Protein AF-A0A6N8AUW5-F1 (afdb_monomer)

Structure (mmCIF, N/CA/C/O backbone):
data_AF-A0A6N8AUW5-F1
#
_entry.id   AF-A0A6N8AUW5-F1
#
loop_
_atom_site.group_PDB
_atom_site.id
_atom_site.type_symbol
_atom_site.label_atom_id
_atom_site.label_alt_id
_atom_site.label_comp_id
_atom_site.label_asym_id
_atom_site.label_entity_id
_atom_site.label_seq_id
_atom_site.pdbx_PDB_ins_code
_atom_site.Cartn_x
_atom_site.Cartn_y
_atom_site.Cartn_z
_atom_site.occupancy
_atom_site.B_iso_or_equiv
_atom_site.auth_seq_id
_atom_site.auth_comp_id
_atom_site.auth_asym_id
_atom_site.auth_atom_id
_atom_site.pdbx_PDB_model_num
ATOM 1 N N . MET A 1 1 ? -4.079 -19.742 10.222 1.00 43.72 1 MET A N 1
ATOM 2 C CA . MET A 1 1 ? -3.301 -18.517 9.937 1.00 43.72 1 MET A CA 1
ATOM 3 C C . MET A 1 1 ? -3.953 -17.392 10.722 1.00 43.72 1 MET A C 1
ATOM 5 O O . MET A 1 1 ? -5.173 -17.373 10.756 1.00 43.72 1 MET A O 1
ATOM 9 N N . LYS A 1 2 ? -3.191 -16.562 11.445 1.00 50.59 2 LYS A N 1
ATOM 10 C CA . LYS A 1 2 ? -3.758 -15.375 12.109 1.00 50.59 2 LYS A CA 1
ATOM 11 C C . LYS A 1 2 ? -4.069 -14.333 11.035 1.00 50.59 2 LYS A C 1
ATOM 13 O O . LYS A 1 2 ? -3.240 -14.160 10.143 1.00 50.59 2 LYS A O 1
ATOM 18 N N . ASP A 1 3 ? -5.222 -13.681 11.127 1.00 72.50 3 ASP A N 1
ATOM 19 C CA . ASP A 1 3 ? -5.553 -12.546 10.269 1.00 72.50 3 ASP A CA 1
ATOM 20 C C . ASP A 1 3 ? -4.551 -11.423 10.533 1.00 72.50 3 ASP A C 1
ATOM 22 O O . ASP A 1 3 ? -4.399 -10.959 11.662 1.00 72.50 3 ASP A O 1
ATOM 26 N N . VAL A 1 4 ? -3.804 -11.059 9.494 1.00 77.38 4 VAL A N 1
ATOM 27 C CA . VAL A 1 4 ? -2.821 -9.981 9.536 1.00 77.38 4 VAL A CA 1
ATOM 28 C C . VAL A 1 4 ? -3.560 -8.685 9.233 1.00 77.38 4 VAL A C 1
ATOM 30 O O . VAL A 1 4 ? -4.048 -8.511 8.116 1.00 77.38 4 VAL A O 1
ATOM 33 N N . ASN A 1 5 ? -3.648 -7.775 10.204 1.00 90.88 5 ASN A N 1
ATOM 34 C CA . ASN A 1 5 ? -4.332 -6.502 9.996 1.00 90.88 5 ASN A CA 1
ATOM 35 C C . ASN A 1 5 ? -3.341 -5.445 9.502 1.00 90.88 5 ASN A C 1
ATOM 37 O O . ASN A 1 5 ? -2.318 -5.185 10.138 1.00 90.88 5 ASN A O 1
ATOM 41 N N . MET A 1 6 ? -3.659 -4.825 8.365 1.00 95.25 6 MET A N 1
ATOM 42 C CA . MET A 1 6 ? -2.850 -3.770 7.760 1.00 95.25 6 MET A CA 1
ATOM 43 C C . MET A 1 6 ? -3.464 -2.397 8.026 1.00 95.25 6 MET A C 1
ATOM 45 O O . MET A 1 6 ? -4.666 -2.181 7.847 1.00 95.25 6 MET A O 1
ATOM 49 N N . PHE A 1 7 ? -2.616 -1.448 8.411 1.00 97.06 7 PHE A N 1
ATOM 50 C CA . PHE A 1 7 ? -2.998 -0.063 8.643 1.00 97.06 7 PHE A CA 1
ATOM 51 C C . PHE A 1 7 ? -2.039 0.887 7.939 1.00 97.06 7 PHE A C 1
ATOM 53 O O . PHE A 1 7 ? -0.829 0.687 7.957 1.00 97.06 7 PHE A O 1
ATOM 60 N N . LEU A 1 8 ? -2.570 1.976 7.395 1.00 97.25 8 LEU A N 1
ATOM 61 C CA . LEU A 1 8 ? -1.774 3.144 7.049 1.00 97.25 8 LEU A CA 1
ATOM 62 C C . LEU A 1 8 ? -1.803 4.123 8.220 1.00 97.25 8 LEU A C 1
ATOM 64 O O . LEU A 1 8 ? -2.882 4.550 8.641 1.00 97.25 8 LEU A O 1
ATOM 68 N N . GLN A 1 9 ? -0.624 4.486 8.728 1.00 97.75 9 GLN A N 1
ATOM 69 C CA . GLN A 1 9 ? -0.450 5.514 9.749 1.00 97.75 9 GLN A CA 1
ATOM 70 C C . GLN A 1 9 ? -0.020 6.845 9.117 1.00 97.75 9 GLN A C 1
ATOM 72 O O . GLN A 1 9 ? 0.966 6.903 8.380 1.00 97.75 9 GLN A O 1
ATOM 77 N N . GLY A 1 10 ? -0.779 7.899 9.400 1.00 95.75 10 GLY A N 1
ATOM 78 C CA . GLY A 1 10 ? -0.579 9.245 8.878 1.00 95.75 10 GLY A CA 1
ATOM 79 C C . GLY A 1 10 ? 0.389 10.077 9.722 1.00 95.75 10 GLY A C 1
ATOM 80 O O . GLY A 1 10 ? 0.794 9.662 10.814 1.00 95.75 10 GLY A O 1
ATOM 81 N N . PRO A 1 11 ? 0.765 11.274 9.238 1.00 92.44 11 PRO A N 1
ATOM 82 C CA . PRO A 1 11 ? 1.686 12.169 9.937 1.00 92.44 11 PRO A CA 1
ATOM 83 C C . PRO A 1 11 ? 1.135 12.689 11.275 1.00 92.44 11 PRO A C 1
ATOM 85 O O . PRO A 1 11 ? 1.921 13.001 12.165 1.00 92.44 11 PRO A O 1
ATOM 88 N N . GLY A 1 12 ? -0.190 12.749 11.445 1.00 93.94 12 GLY A N 1
ATOM 89 C CA . GLY A 1 12 ? -0.855 13.099 12.702 1.00 93.94 12 GLY A CA 1
ATOM 90 C C . GLY A 1 12 ? -1.113 11.896 13.613 1.00 93.94 12 GLY A C 1
ATOM 91 O O . GLY A 1 12 ? -1.934 11.990 14.522 1.00 93.9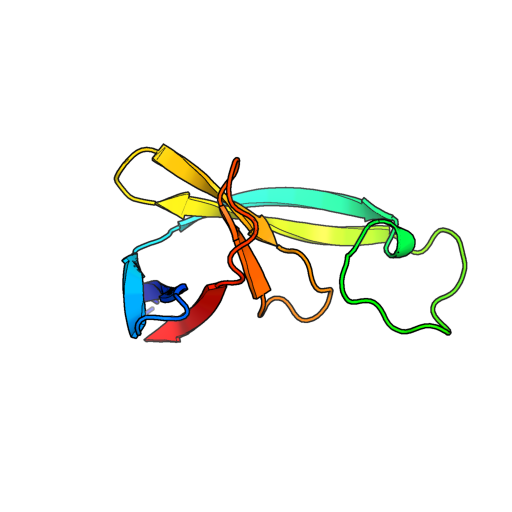4 12 GLY A O 1
ATOM 92 N N . ALA A 1 13 ? -0.450 10.760 13.363 1.00 90.50 13 ALA A N 1
ATOM 93 C CA . ALA A 1 13 ? -0.693 9.469 14.009 1.00 90.50 13 ALA A CA 1
ATOM 94 C C . ALA A 1 13 ? -2.101 8.888 13.769 1.00 90.50 13 ALA A C 1
ATOM 96 O O . ALA A 1 13 ? -2.501 7.936 14.445 1.00 90.50 13 ALA A O 1
ATOM 97 N N . GLU A 1 14 ? -2.842 9.398 12.779 1.00 94.50 14 GLU A N 1
ATOM 98 C CA . GLU A 1 14 ? -4.106 8.798 12.364 1.00 94.50 14 GLU A CA 1
ATOM 99 C C . GLU A 1 14 ? -3.857 7.392 11.818 1.00 94.50 14 GLU A C 1
ATOM 101 O O . GLU A 1 14 ? -2.860 7.160 11.140 1.00 94.50 14 GLU A O 1
ATOM 106 N N . ARG A 1 15 ? -4.771 6.450 12.062 1.00 95.19 15 ARG A N 1
ATOM 107 C CA . ARG A 1 15 ? -4.679 5.094 11.508 1.00 95.19 15 ARG A CA 1
ATOM 108 C C . ARG A 1 15 ? -5.894 4.771 10.665 1.00 95.19 15 ARG A C 1
ATOM 110 O O . ARG A 1 15 ? -7.026 4.953 11.105 1.00 95.19 15 ARG A O 1
ATOM 117 N N . ARG A 1 16 ? -5.646 4.251 9.467 1.00 95.69 16 ARG A N 1
ATOM 118 C CA . ARG A 1 16 ? -6.678 3.769 8.549 1.00 95.69 16 ARG A CA 1
ATOM 119 C C . ARG A 1 16 ? -6.452 2.297 8.267 1.00 95.69 16 ARG A C 1
ATOM 121 O O . ARG A 1 16 ? -5.386 1.938 7.778 1.00 95.69 16 ARG A O 1
ATOM 128 N N . ALA A 1 17 ? -7.440 1.465 8.584 1.00 96.50 17 ALA A N 1
ATOM 129 C CA . ALA A 1 17 ? -7.431 0.063 8.186 1.00 96.50 17 ALA A CA 1
ATOM 130 C C . ALA A 1 17 ? -7.499 -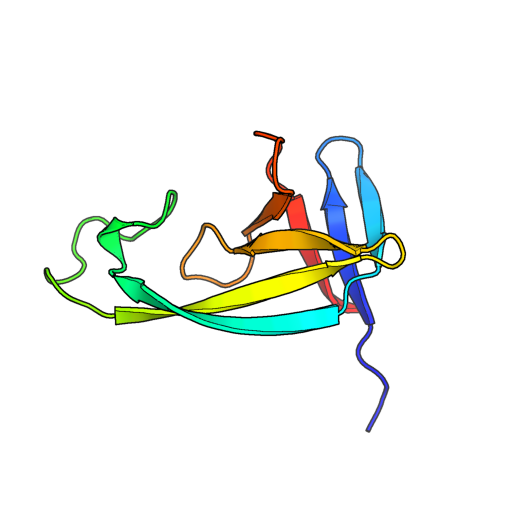0.028 6.660 1.00 96.50 17 ALA A C 1
ATOM 132 O O . ALA A 1 17 ? -8.283 0.691 6.033 1.00 96.50 17 ALA A O 1
ATOM 133 N N . VAL A 1 18 ? -6.672 -0.891 6.084 1.00 96.81 18 VAL A N 1
ATOM 134 C CA . VAL A 1 18 ? -6.538 -1.043 4.637 1.00 96.81 18 VAL A CA 1
ATOM 135 C C . VAL A 1 18 ? -6.429 -2.507 4.245 1.00 96.81 18 VAL A C 1
ATOM 137 O O . VAL A 1 18 ? -6.018 -3.354 5.034 1.00 96.81 18 VAL A O 1
ATOM 140 N N . THR A 1 19 ? -6.771 -2.791 2.995 1.00 96.44 19 THR A N 1
ATOM 141 C CA . THR A 1 19 ? -6.548 -4.094 2.360 1.00 96.44 19 THR A CA 1
ATOM 142 C C . THR A 1 19 ? -5.842 -3.904 1.026 1.00 96.44 19 THR A C 1
ATOM 144 O O . THR A 1 19 ? -5.918 -2.827 0.428 1.00 96.44 19 THR A O 1
ATOM 147 N N . VAL A 1 20 ? -5.133 -4.936 0.565 1.00 95.62 20 VAL A N 1
ATOM 148 C CA . VAL A 1 20 ? -4.536 -4.934 -0.774 1.00 95.62 20 VAL A CA 1
ATOM 149 C C . VAL A 1 20 ? -5.653 -5.084 -1.801 1.00 95.62 20 VAL A C 1
ATOM 151 O O . VAL A 1 20 ? -6.369 -6.081 -1.798 1.00 95.62 20 VAL A O 1
ATOM 154 N N . LEU A 1 21 ? -5.793 -4.085 -2.670 1.00 96.69 21 LEU A N 1
ATOM 155 C CA . LEU A 1 21 ? -6.749 -4.095 -3.773 1.00 96.69 21 LEU A CA 1
ATOM 156 C C . LEU A 1 21 ? -6.128 -4.694 -5.035 1.00 96.69 21 LEU A C 1
ATOM 158 O O . LEU A 1 21 ? -6.763 -5.487 -5.726 1.00 96.69 21 LEU A O 1
ATOM 162 N N . ALA A 1 22 ? -4.904 -4.277 -5.354 1.00 96.19 22 ALA A N 1
ATOM 163 C CA . ALA A 1 22 ? -4.217 -4.676 -6.572 1.00 96.19 22 ALA A CA 1
ATOM 164 C C . ALA A 1 22 ? -2.698 -4.606 -6.409 1.00 96.19 22 ALA A C 1
ATOM 166 O O . ALA A 1 22 ? -2.179 -3.921 -5.524 1.00 96.19 22 ALA A O 1
ATOM 167 N N . THR A 1 23 ? -2.010 -5.275 -7.329 1.00 96.12 23 THR A N 1
ATOM 168 C CA . THR A 1 23 ? -0.570 -5.152 -7.536 1.00 96.12 23 THR A CA 1
ATOM 169 C C . THR A 1 23 ? -0.338 -4.613 -8.943 1.00 96.12 23 THR A C 1
ATOM 171 O O . THR A 1 23 ? -0.831 -5.183 -9.916 1.00 96.12 23 THR A O 1
ATOM 174 N N . GLU A 1 24 ? 0.386 -3.505 -9.051 1.00 94.19 24 GLU A N 1
ATOM 175 C CA . GLU A 1 24 ? 0.723 -2.844 -10.312 1.00 94.19 24 GLU A CA 1
ATOM 176 C C . GLU A 1 24 ? 2.215 -3.015 -10.600 1.00 94.19 24 GLU A C 1
ATOM 178 O O . GLU A 1 24 ? 3.046 -2.824 -9.715 1.00 94.19 24 GLU A O 1
ATOM 183 N N . ARG A 1 25 ? 2.567 -3.339 -11.847 1.00 94.00 25 ARG A N 1
ATOM 184 C CA . ARG A 1 25 ? 3.963 -3.439 -12.282 1.00 94.00 25 ARG A CA 1
ATOM 185 C C . ARG A 1 25 ? 4.376 -2.151 -12.977 1.00 94.00 25 ARG A C 1
ATOM 187 O O . ARG A 1 25 ? 3.832 -1.829 -14.034 1.00 94.00 25 ARG A O 1
ATOM 194 N N . VAL A 1 26 ? 5.338 -1.433 -12.407 1.00 91.00 26 VAL A N 1
ATOM 195 C CA . VAL A 1 26 ? 5.755 -0.112 -12.903 1.00 91.00 26 VAL A CA 1
ATOM 196 C C . VAL A 1 26 ? 7.276 0.006 -13.019 1.00 91.00 26 VAL A C 1
ATOM 198 O O . VAL A 1 26 ? 7.996 -0.724 -12.334 1.00 91.00 26 VAL A O 1
ATOM 201 N N . PRO A 1 27 ? 7.796 0.920 -13.858 1.00 90.56 27 PRO A N 1
ATOM 202 C CA . PRO A 1 27 ? 9.220 1.235 -13.870 1.00 90.56 27 PRO A CA 1
ATOM 203 C C . PRO A 1 27 ? 9.646 1.857 -12.541 1.00 90.56 27 PRO A C 1
ATOM 205 O O . PRO A 1 27 ? 8.983 2.758 -12.024 1.00 90.56 27 PRO A O 1
ATOM 208 N N . LEU A 1 28 ? 10.762 1.391 -11.993 1.00 87.56 28 LEU A N 1
ATOM 209 C CA .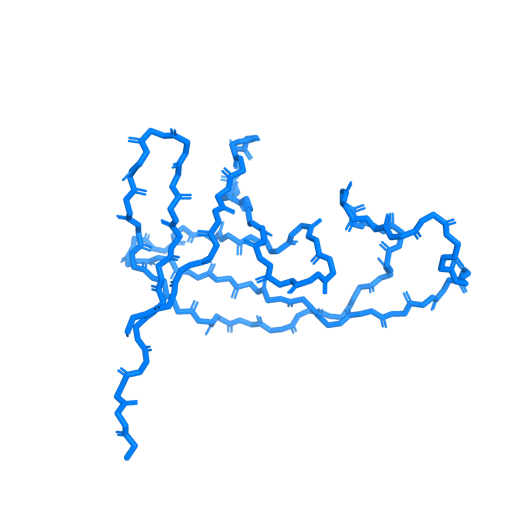 LEU A 1 28 ? 11.277 1.819 -10.698 1.00 87.56 28 LEU A CA 1
ATOM 210 C C . LEU A 1 28 ? 11.553 3.328 -10.653 1.00 87.56 28 LEU A C 1
ATOM 212 O O . LEU A 1 28 ? 11.307 3.958 -9.626 1.00 87.56 28 LEU A O 1
ATOM 216 N N . GLU A 1 29 ? 11.982 3.925 -11.769 1.00 85.81 29 GLU A N 1
ATOM 217 C CA . GLU A 1 29 ? 12.195 5.374 -11.872 1.00 85.81 29 GLU A CA 1
ATOM 218 C C . GLU A 1 29 ? 10.9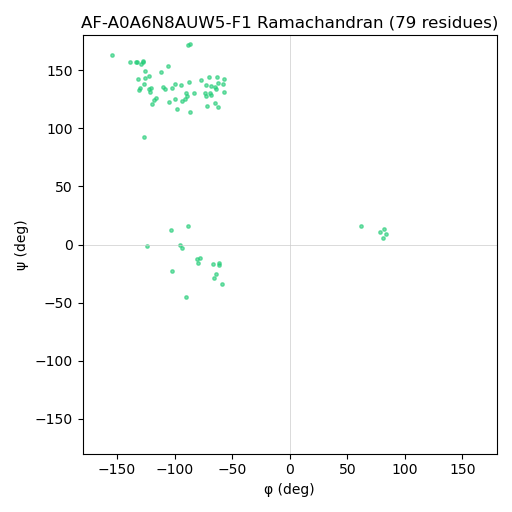28 6.222 -11.655 1.00 85.81 29 GLU A C 1
ATOM 220 O O . GLU A 1 29 ? 11.027 7.416 -11.380 1.00 85.81 29 GLU A O 1
ATOM 225 N N . THR A 1 30 ? 9.732 5.628 -11.752 1.00 85.31 30 THR A N 1
ATOM 226 C CA . THR A 1 30 ? 8.464 6.337 -11.501 1.00 85.31 30 THR A CA 1
ATOM 227 C C . THR A 1 30 ? 8.161 6.514 -10.012 1.00 85.31 30 THR A C 1
ATOM 229 O O . THR A 1 30 ? 7.270 7.285 -9.649 1.00 85.31 30 THR A O 1
ATOM 232 N N . LEU A 1 31 ? 8.905 5.833 -9.134 1.00 85.25 31 LEU A N 1
ATOM 233 C CA . LEU A 1 31 ? 8.743 5.957 -7.692 1.00 85.25 31 LEU A CA 1
ATOM 234 C C . LEU A 1 31 ? 9.363 7.240 -7.155 1.00 85.25 31 LEU A C 1
ATOM 236 O O . LEU A 1 31 ? 10.479 7.613 -7.515 1.00 85.25 31 LEU A O 1
ATOM 240 N N . LEU A 1 32 ? 8.692 7.855 -6.178 1.00 81.50 32 LEU A N 1
ATOM 241 C CA . LEU A 1 32 ? 9.242 9.007 -5.460 1.00 81.50 32 LEU A CA 1
ATOM 242 C C . LEU A 1 32 ? 10.471 8.642 -4.622 1.00 81.50 32 LEU A C 1
ATOM 244 O O . LEU A 1 32 ? 11.311 9.501 -4.363 1.00 81.50 32 LEU A O 1
ATOM 248 N N . CYS A 1 33 ? 10.556 7.399 -4.148 1.00 75.00 33 CYS A N 1
ATOM 249 C CA . CYS A 1 33 ? 11.666 6.908 -3.340 1.00 75.00 33 CYS A CA 1
ATOM 250 C C . CYS A 1 33 ? 12.244 5.630 -3.964 1.00 75.00 33 CYS A C 1
ATOM 252 O O . CYS A 1 33 ? 11.790 4.520 -3.676 1.00 75.00 33 CYS A O 1
ATOM 254 N N . HIS A 1 34 ? 13.263 5.794 -4.809 1.00 75.12 34 HIS A N 1
ATOM 255 C CA . HIS A 1 34 ? 14.008 4.694 -5.421 1.00 75.12 34 HIS A CA 1
ATOM 256 C C . HIS A 1 34 ? 15.519 4.848 -5.212 1.00 75.12 34 HIS A C 1
ATOM 258 O O . HIS A 1 34 ? 16.024 5.947 -4.976 1.00 75.12 34 HIS A O 1
ATOM 264 N N . ALA A 1 35 ? 16.249 3.732 -5.289 1.00 70.31 35 ALA A N 1
ATOM 265 C CA . ALA A 1 35 ? 17.705 3.748 -5.230 1.00 70.31 35 ALA A CA 1
ATOM 266 C C . ALA A 1 35 ? 18.280 4.390 -6.512 1.00 70.31 35 ALA A C 1
ATOM 268 O O . ALA A 1 35 ? 17.927 3.952 -7.608 1.00 70.31 35 ALA A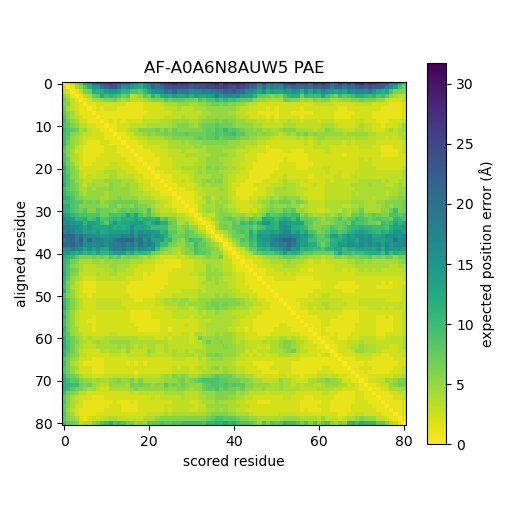 O 1
ATOM 269 N N . PRO A 1 36 ? 19.201 5.368 -6.408 1.00 68.75 36 PRO A N 1
ATOM 270 C CA . PRO A 1 36 ? 19.693 6.134 -7.561 1.00 68.75 36 PRO A CA 1
ATOM 271 C C . PRO A 1 36 ? 20.509 5.306 -8.566 1.00 68.75 36 PRO A C 1
ATOM 273 O O . PRO A 1 36 ? 20.695 5.732 -9.699 1.00 68.75 36 PRO A O 1
ATOM 276 N N . ASN A 1 37 ? 20.982 4.121 -8.166 1.00 71.31 37 ASN A N 1
ATOM 277 C CA . ASN A 1 37 ? 21.805 3.236 -8.997 1.00 71.31 37 ASN A CA 1
ATOM 278 C C . ASN A 1 37 ? 21.027 2.047 -9.569 1.00 71.31 37 ASN A C 1
ATOM 280 O O . ASN A 1 37 ? 21.634 1.077 -10.027 1.00 71.31 37 ASN A O 1
ATOM 284 N N . ALA A 1 38 ? 19.698 2.059 -9.490 1.00 69.19 38 ALA A N 1
ATOM 285 C CA . ALA A 1 38 ? 18.936 0.999 -10.114 1.00 69.19 38 ALA A CA 1
ATOM 286 C C . ALA A 1 38 ? 19.054 1.093 -11.642 1.00 69.19 38 ALA A C 1
ATOM 288 O O . ALA A 1 38 ? 19.014 2.182 -12.212 1.00 69.19 38 ALA A O 1
ATOM 289 N N . GLY A 1 39 ? 19.247 -0.050 -12.302 1.00 69.50 39 GLY A N 1
ATOM 290 C CA . GLY A 1 39 ? 19.355 -0.094 -13.758 1.00 69.50 39 GLY A CA 1
ATOM 291 C C . GLY A 1 39 ? 18.111 0.499 -14.426 1.00 69.50 39 GLY A C 1
ATOM 292 O O . GLY A 1 39 ? 16.992 0.300 -13.953 1.00 69.50 39 GLY A O 1
ATOM 293 N N . ALA A 1 40 ? 18.302 1.218 -15.532 1.00 78.00 40 ALA A N 1
ATOM 294 C CA . ALA A 1 40 ? 17.189 1.736 -16.320 1.00 78.00 40 ALA A CA 1
ATOM 295 C C . ALA A 1 40 ? 16.273 0.588 -16.784 1.00 78.00 40 ALA A C 1
ATOM 297 O O . ALA A 1 40 ? 16.758 -0.467 -17.201 1.00 78.00 40 ALA A O 1
ATOM 298 N N . GLY A 1 41 ? 14.955 0.792 -16.714 1.00 82.56 41 GLY A N 1
ATOM 299 C CA . GLY A 1 41 ? 13.969 -0.204 -17.143 1.00 82.56 41 GLY A CA 1
ATOM 300 C C . GLY A 1 41 ? 13.723 -1.344 -16.148 1.00 82.56 41 GLY A C 1
ATOM 301 O O . GLY A 1 41 ? 13.052 -2.318 -16.495 1.00 82.56 41 GLY A O 1
ATOM 302 N N . VAL A 1 42 ? 14.233 -1.248 -14.914 1.00 88.25 42 VAL A N 1
ATOM 303 C CA . VAL A 1 42 ? 13.855 -2.175 -13.839 1.00 88.25 42 VAL A CA 1
ATOM 304 C C . VAL A 1 42 ? 12.376 -1.980 -13.518 1.00 88.25 42 VAL A C 1
ATOM 306 O O . VAL A 1 42 ? 11.946 -0.890 -13.152 1.00 88.25 42 VAL A O 1
ATOM 309 N N . LEU A 1 43 ? 11.598 -3.055 -13.641 1.00 91.00 43 LEU A N 1
ATOM 310 C CA . LEU A 1 43 ? 10.193 -3.082 -13.248 1.00 91.00 43 LEU A CA 1
ATOM 311 C C . LEU A 1 43 ? 10.057 -3.624 -11.826 1.00 91.00 43 LEU A C 1
ATOM 313 O O . LEU A 1 43 ? 10.682 -4.631 -11.489 1.00 91.00 43 LEU A O 1
ATOM 317 N N . VAL A 1 44 ? 9.199 -2.993 -11.032 1.00 90.88 44 VAL A N 1
ATOM 318 C CA . VAL A 1 44 ? 8.852 -3.422 -9.675 1.00 90.88 44 VAL A CA 1
ATOM 319 C C . VAL A 1 44 ? 7.348 -3.570 -9.527 1.00 90.88 44 VAL A C 1
ATOM 321 O O . VAL A 1 44 ? 6.575 -2.863 -10.175 1.00 90.88 44 VAL A O 1
ATOM 324 N N . ASP A 1 45 ? 6.953 -4.502 -8.669 1.00 94.38 45 ASP A N 1
ATOM 325 C CA . ASP A 1 45 ? 5.563 -4.706 -8.291 1.00 94.38 45 ASP A CA 1
ATOM 326 C C . ASP A 1 45 ? 5.250 -3.824 -7.073 1.00 94.38 45 ASP A C 1
ATOM 328 O O . ASP A 1 45 ? 5.970 -3.840 -6.073 1.00 94.38 45 ASP A O 1
ATOM 332 N N . LEU A 1 46 ? 4.186 -3.032 -7.169 1.00 94.75 46 LEU A N 1
ATOM 333 C CA . LEU A 1 46 ? 3.738 -2.092 -6.148 1.00 94.75 46 LEU A CA 1
ATOM 334 C C . LEU A 1 46 ? 2.311 -2.392 -5.732 1.00 94.75 46 LEU A C 1
ATOM 336 O O . LEU A 1 46 ? 1.471 -2.731 -6.565 1.00 94.75 46 LEU A O 1
ATOM 340 N N . HIS A 1 47 ? 2.005 -2.195 -4.456 1.00 96.31 47 HIS A N 1
ATOM 341 C CA . HIS A 1 47 ? 0.652 -2.388 -3.965 1.00 96.31 47 HIS A CA 1
ATOM 342 C C . HIS A 1 47 ? -0.207 -1.129 -4.097 1.00 96.31 47 HIS A C 1
ATOM 344 O O . HIS A 1 47 ? 0.202 -0.005 -3.784 1.00 96.31 47 HIS A O 1
ATOM 350 N N . VAL A 1 48 ? -1.456 -1.357 -4.489 1.00 96.81 48 VAL A N 1
ATOM 351 C CA . VAL A 1 48 ? -2.557 -0.413 -4.332 1.00 96.81 48 VAL A CA 1
ATOM 352 C C . VAL A 1 48 ? -3.419 -0.908 -3.187 1.00 96.81 48 VAL A C 1
ATOM 354 O O . VAL A 1 48 ? -3.917 -2.035 -3.207 1.00 96.81 48 VAL A O 1
ATOM 357 N N . LEU A 1 49 ? -3.587 -0.060 -2.182 1.00 97.31 49 LEU A N 1
ATOM 358 C CA . LEU A 1 49 ? -4.381 -0.338 -0.998 1.00 97.31 49 LEU A CA 1
ATOM 359 C C . LEU A 1 49 ? -5.695 0.433 -1.050 1.00 97.31 49 LEU A C 1
ATOM 361 O O . LEU A 1 49 ? -5.778 1.506 -1.652 1.00 97.31 49 LEU A O 1
ATOM 365 N N . VAL A 1 50 ? -6.708 -0.097 -0.376 1.00 97.62 50 VAL A N 1
ATOM 366 C CA . VAL A 1 50 ? -8.015 0.546 -0.230 1.00 97.62 50 VAL A CA 1
ATOM 367 C C . VAL A 1 50 ? -8.436 0.562 1.234 1.00 97.62 50 VAL A C 1
ATOM 369 O O . VAL A 1 50 ? -8.271 -0.438 1.938 1.00 97.62 50 VAL A O 1
ATOM 372 N N . ASP A 1 51 ? -8.940 1.705 1.702 1.00 96.19 51 ASP A N 1
ATOM 373 C CA . ASP A 1 51 ? -9.548 1.822 3.031 1.00 96.19 51 ASP A CA 1
ATOM 374 C C . ASP A 1 51 ? -11.051 1.486 3.009 1.00 96.19 51 ASP A C 1
ATOM 376 O O . ASP A 1 51 ? -11.664 1.319 1.954 1.00 96.19 51 ASP A O 1
ATOM 380 N N . ALA A 1 52 ? -11.673 1.393 4.187 1.00 94.38 52 ALA A N 1
ATOM 381 C CA . ALA A 1 52 ? -13.094 1.049 4.316 1.00 94.38 52 ALA A CA 1
ATOM 382 C C . ALA A 1 52 ? -14.058 2.046 3.634 1.00 94.38 52 ALA A C 1
ATOM 384 O O . ALA A 1 52 ? -15.231 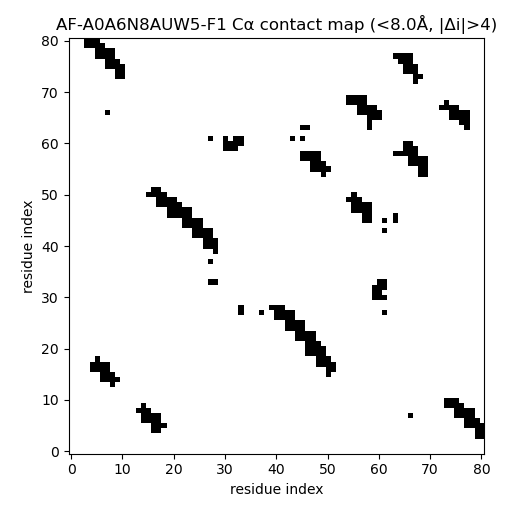1.735 3.447 1.00 94.38 52 ALA A O 1
ATOM 385 N N . GLN A 1 53 ? -13.584 3.245 3.285 1.00 95.00 53 GLN A N 1
ATOM 386 C CA . GLN A 1 53 ? -14.363 4.286 2.610 1.00 95.00 53 GLN A CA 1
ATOM 387 C C . GLN A 1 53 ? -14.161 4.253 1.087 1.00 95.00 53 GLN A C 1
ATOM 389 O O . GLN A 1 53 ? -14.755 5.059 0.375 1.00 95.00 53 GLN A O 1
ATOM 394 N N . GLY A 1 54 ? -13.335 3.332 0.578 1.00 95.94 54 GLY A N 1
ATOM 395 C CA . GLY A 1 54 ? -13.002 3.227 -0.840 1.00 95.94 54 GLY A CA 1
ATOM 396 C C . GLY A 1 54 ? -11.884 4.171 -1.285 1.00 95.94 54 GLY A C 1
ATOM 397 O O . GLY A 1 54 ? -11.633 4.282 -2.486 1.00 95.94 54 GLY A O 1
ATOM 398 N N . ASN A 1 55 ? -11.189 4.849 -0.364 1.00 96.81 55 ASN A N 1
ATOM 399 C CA . ASN A 1 55 ? -10.071 5.706 -0.744 1.00 96.81 55 ASN A CA 1
ATOM 400 C C . ASN A 1 55 ? -8.866 4.846 -1.133 1.00 96.81 55 ASN A C 1
ATOM 402 O O . ASN A 1 55 ? -8.440 3.970 -0.377 1.00 96.81 55 ASN A O 1
ATOM 406 N N . LEU A 1 56 ? -8.284 5.145 -2.294 1.00 97.56 56 LEU A N 1
ATOM 407 C CA . LEU A 1 56 ? -7.131 4.424 -2.824 1.00 97.56 56 LEU A CA 1
ATOM 408 C C . LEU A 1 56 ? -5.821 5.052 -2.363 1.00 97.56 56 LEU A C 1
ATOM 410 O O . LEU A 1 56 ? -5.614 6.258 -2.549 1.00 97.56 56 LEU A O 1
ATOM 414 N N . ALA A 1 57 ? -4.919 4.219 -1.854 1.00 97.31 57 ALA A N 1
ATOM 415 C CA . ALA A 1 57 ? -3.549 4.577 -1.530 1.00 97.31 57 ALA A CA 1
ATOM 416 C C . ALA A 1 57 ? -2.563 3.791 -2.396 1.00 97.31 57 ALA A C 1
ATOM 418 O O . ALA A 1 57 ? -2.596 2.564 -2.428 1.00 97.31 57 ALA A O 1
ATOM 419 N N . ARG A 1 58 ? -1.667 4.496 -3.088 1.00 96.19 58 ARG A N 1
ATOM 420 C CA . ARG A 1 58 ? -0.615 3.878 -3.905 1.00 96.19 58 ARG A CA 1
ATOM 421 C C . ARG A 1 58 ? 0.705 3.872 -3.159 1.00 96.19 58 ARG A C 1
ATOM 423 O O . ARG A 1 58 ? 1.048 4.875 -2.528 1.00 96.19 58 ARG A O 1
ATOM 430 N N . GLN A 1 59 ? 1.426 2.762 -3.251 1.00 96.12 59 GLN A N 1
ATOM 431 C CA . GLN A 1 59 ? 2.805 2.661 -2.792 1.00 96.12 59 GLN A CA 1
ATOM 432 C C . GLN A 1 59 ? 3.693 3.634 -3.584 1.00 96.12 59 GLN A C 1
ATOM 434 O O . GLN A 1 59 ? 3.513 3.802 -4.790 1.00 96.12 59 GLN A O 1
ATOM 439 N N . ILE A 1 60 ? 4.622 4.305 -2.906 1.00 94.12 60 ILE A N 1
ATOM 440 C CA . ILE A 1 60 ? 5.495 5.336 -3.505 1.00 94.12 60 ILE A CA 1
ATOM 441 C C . ILE A 1 60 ? 6.992 5.050 -3.333 1.00 94.12 60 ILE A C 1
ATOM 443 O O . ILE A 1 60 ? 7.833 5.829 -3.792 1.00 94.12 60 ILE A O 1
ATOM 447 N N . ASP A 1 61 ? 7.322 3.954 -2.663 1.00 91.62 61 ASP A N 1
ATOM 448 C CA . ASP A 1 61 ? 8.666 3.453 -2.425 1.00 91.62 61 ASP A CA 1
ATOM 449 C C . ASP A 1 61 ? 8.783 1.994 -2.864 1.00 91.62 61 ASP A C 1
ATOM 451 O O . ASP A 1 61 ? 7.798 1.275 -2.970 1.00 91.62 61 ASP A O 1
ATOM 455 N N . HIS A 1 62 ? 9.997 1.536 -3.141 1.00 88.44 62 HIS A N 1
ATOM 456 C CA . HIS A 1 62 ? 10.224 0.146 -3.549 1.00 88.44 62 HIS A CA 1
ATOM 457 C C . HIS A 1 62 ? 10.244 -0.826 -2.355 1.00 88.44 62 HIS A C 1
ATOM 459 O O . HIS A 1 62 ? 10.125 -2.031 -2.543 1.00 88.44 62 HIS A O 1
ATOM 465 N N . GLU A 1 63 ? 10.382 -0.306 -1.131 1.00 88.12 63 GLU A N 1
ATOM 466 C CA . GLU A 1 63 ? 10.481 -1.083 0.113 1.00 88.12 63 GLU A CA 1
ATOM 467 C C . GLU A 1 63 ? 9.110 -1.556 0.628 1.00 88.12 63 GLU A C 1
ATOM 469 O O . GLU A 1 63 ? 9.047 -2.412 1.509 1.00 88.12 63 GLU A O 1
ATOM 474 N N . GLY A 1 64 ? 8.005 -1.026 0.090 1.00 89.94 64 GLY A N 1
ATOM 475 C CA . GLY A 1 64 ? 6.653 -1.418 0.498 1.00 89.94 64 GLY A CA 1
ATOM 476 C C . GLY A 1 64 ? 6.148 -0.734 1.761 1.00 89.94 64 GLY A C 1
ATOM 477 O O . GLY A 1 64 ? 5.137 -1.168 2.316 1.00 89.94 64 GLY A O 1
ATOM 478 N N . LEU A 1 65 ? 6.824 0.320 2.224 1.00 93.25 65 LEU A N 1
ATOM 479 C CA . LEU A 1 65 ? 6.565 0.939 3.520 1.00 93.25 65 LEU A CA 1
ATOM 480 C C . LEU A 1 65 ? 5.768 2.236 3.410 1.00 93.25 65 LEU A C 1
ATOM 482 O O . LEU A 1 65 ? 5.140 2.634 4.391 1.00 93.25 65 LEU A O 1
ATOM 486 N N . ARG A 1 66 ? 5.787 2.919 2.260 1.00 95.50 66 ARG A N 1
ATOM 487 C CA . ARG A 1 66 ? 5.259 4.281 2.117 1.00 95.50 66 ARG A CA 1
ATOM 488 C C . ARG A 1 66 ? 4.178 4.365 1.057 1.00 95.50 66 ARG A C 1
ATOM 490 O O . ARG A 1 66 ? 4.340 3.922 -0.074 1.00 95.50 66 ARG A O 1
ATOM 497 N N . TYR A 1 67 ? 3.094 5.041 1.416 1.00 96.62 67 TYR A N 1
ATOM 498 C CA . TYR A 1 67 ? 1.906 5.171 0.583 1.00 96.62 67 TYR A CA 1
ATOM 499 C C . TYR A 1 67 ? 1.410 6.615 0.535 1.00 96.62 67 TYR A C 1
ATOM 501 O O . TYR A 1 67 ? 1.653 7.409 1.448 1.00 96.62 67 TYR A O 1
ATOM 509 N N . ARG A 1 68 ? 0.669 6.956 -0.521 1.00 96.69 68 ARG A N 1
ATOM 510 C CA . ARG A 1 68 ? -0.111 8.197 -0.612 1.00 96.69 68 ARG A CA 1
ATOM 511 C C . ARG A 1 68 ? -1.528 7.912 -1.064 1.00 96.69 68 ARG A C 1
ATOM 513 O O . ARG A 1 68 ? -1.731 7.214 -2.056 1.00 96.69 68 ARG A O 1
ATOM 520 N N . PHE A 1 69 ? -2.492 8.503 -0.366 1.00 96.62 69 PHE A N 1
ATOM 521 C CA . PHE A 1 69 ? -3.873 8.531 -0.829 1.00 96.62 69 PHE A CA 1
ATOM 522 C C . PHE A 1 69 ? -4.019 9.444 -2.047 1.00 96.62 69 PHE A C 1
ATOM 524 O O . PHE A 1 69 ? -3.376 10.492 -2.143 1.00 96.62 69 PHE A O 1
ATOM 531 N N . SER A 1 70 ? -4.894 9.049 -2.967 1.00 93.12 70 SER A N 1
ATOM 532 C CA . SER A 1 70 ? -5.213 9.843 -4.154 1.00 93.12 70 SER A CA 1
ATOM 533 C C . SER A 1 70 ? -5.707 11.239 -3.756 1.00 93.12 70 SER A C 1
ATOM 535 O O . SER A 1 70 ? -6.562 11.374 -2.885 1.00 93.12 70 SER A O 1
ATOM 537 N N . GLY A 1 71 ? -5.150 12.283 -4.376 1.00 89.62 71 GLY A N 1
ATOM 538 C CA . GLY A 1 71 ? -5.485 13.677 -4.058 1.00 89.62 71 GLY A CA 1
ATOM 539 C C . GLY A 1 71 ? -4.785 14.255 -2.819 1.00 89.62 71 GLY A C 1
ATOM 540 O O . GLY A 1 71 ? -5.069 15.391 -2.449 1.00 89.62 71 GLY A O 1
ATOM 541 N N . SER A 1 72 ? -3.859 13.521 -2.189 1.00 90.69 72 SER A N 1
ATOM 542 C CA . SER A 1 72 ? -3.070 13.999 -1.050 1.00 90.69 72 SER A CA 1
ATOM 543 C C . SER A 1 72 ? -1.568 13.855 -1.291 1.00 90.69 72 SER A C 1
ATOM 545 O O . SER A 1 72 ? -1.096 12.869 -1.853 1.00 90.69 72 SER A O 1
ATOM 547 N N . ASN A 1 73 ? -0.799 14.830 -0.803 1.00 91.00 73 ASN A N 1
ATOM 548 C CA . ASN A 1 73 ? 0.665 1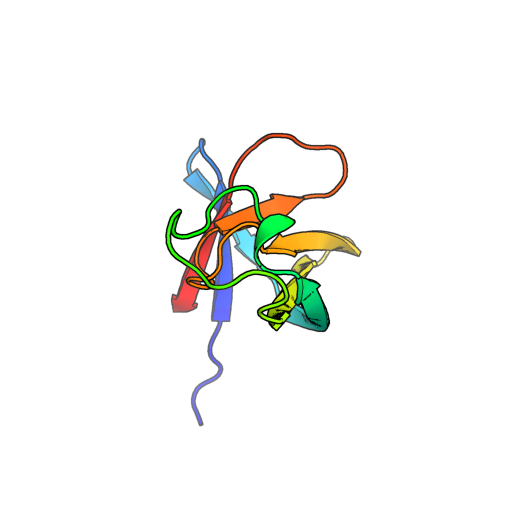4.766 -0.774 1.00 91.00 73 ASN A CA 1
ATOM 549 C C . ASN A 1 73 ? 1.213 14.218 0.553 1.00 91.00 73 ASN A C 1
ATOM 551 O O . ASN A 1 73 ? 2.427 14.062 0.693 1.00 91.00 73 ASN A O 1
ATOM 555 N N . ALA A 1 74 ? 0.343 13.924 1.525 1.00 94.19 74 ALA A N 1
ATOM 556 C CA . ALA A 1 74 ? 0.756 13.357 2.800 1.00 94.19 74 ALA A CA 1
ATOM 557 C C . ALA A 1 74 ? 1.268 11.927 2.602 1.00 94.19 74 ALA A C 1
ATOM 559 O O . ALA A 1 74 ? 0.578 11.092 2.017 1.00 94.19 74 ALA A O 1
ATOM 560 N N . THR A 1 75 ? 2.464 11.646 3.115 1.00 95.69 75 THR A N 1
ATOM 561 C CA . THR 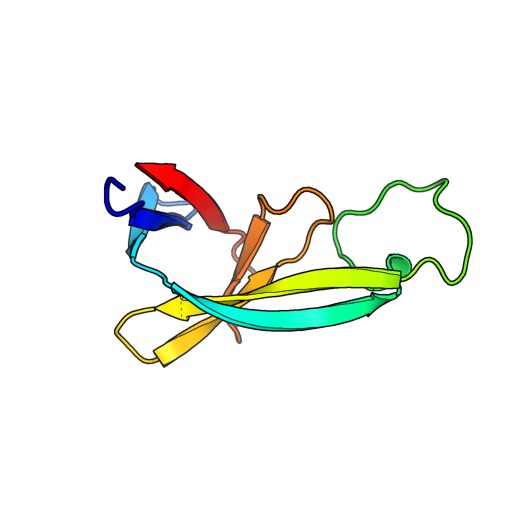A 1 75 ? 3.024 10.292 3.144 1.00 95.69 75 THR A CA 1
ATOM 562 C C . THR A 1 75 ? 2.480 9.538 4.351 1.00 95.69 75 THR A C 1
ATOM 564 O O . THR A 1 75 ? 2.530 10.036 5.474 1.00 95.69 75 THR A O 1
ATOM 567 N N . TRP A 1 76 ? 1.994 8.327 4.103 1.00 97.38 76 TRP A N 1
ATOM 568 C CA . TRP A 1 76 ? 1.513 7.385 5.105 1.00 97.38 76 TRP A CA 1
ATOM 569 C C . TRP A 1 76 ? 2.454 6.186 5.176 1.00 97.38 76 TRP A C 1
ATOM 571 O O . TRP A 1 76 ? 3.039 5.802 4.163 1.00 97.38 76 TRP A O 1
ATOM 581 N N . VAL A 1 77 ? 2.591 5.595 6.360 1.00 96.88 77 VAL A N 1
ATOM 582 C CA . VAL A 1 77 ? 3.457 4.433 6.597 1.00 96.88 77 VAL A CA 1
ATOM 583 C C . VAL A 1 77 ? 2.606 3.191 6.828 1.00 96.88 77 VAL A C 1
ATOM 585 O O . VAL A 1 77 ? 1.650 3.240 7.602 1.00 96.88 77 VAL A O 1
ATOM 588 N N . LEU A 1 78 ? 2.949 2.083 6.173 1.00 96.69 78 LEU A N 1
ATOM 589 C CA . LEU A 1 78 ?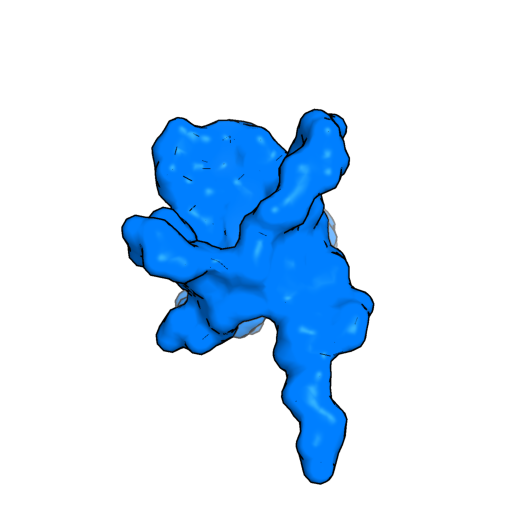 2.308 0.791 6.401 1.00 96.69 78 LEU A CA 1
ATOM 590 C C . LEU A 1 78 ? 2.751 0.201 7.742 1.00 96.69 78 LEU A C 1
ATOM 592 O O . LEU A 1 78 ? 3.940 0.072 8.026 1.00 96.69 78 LEU A O 1
ATOM 596 N N . VAL A 1 79 ? 1.773 -0.178 8.557 1.00 95.38 79 VAL A N 1
ATOM 597 C CA . VAL A 1 79 ? 1.949 -0.836 9.850 1.00 95.38 79 VAL A CA 1
ATOM 598 C C . VAL A 1 79 ? 1.123 -2.115 9.852 1.00 95.38 79 VAL A C 1
ATOM 600 O O . VAL A 1 79 ? -0.015 -2.133 9.383 1.00 95.38 79 VAL A O 1
ATOM 603 N N . VAL A 1 80 ? 1.701 -3.183 10.391 1.00 91.00 80 VAL A N 1
ATOM 604 C CA . VAL A 1 80 ? 1.095 -4.514 10.452 1.00 91.00 80 VAL A CA 1
ATOM 605 C C . VAL A 1 80 ? 0.972 -4.936 11.915 1.00 91.00 80 VAL A C 1
ATOM 607 O O . VAL A 1 80 ? 1.919 -4.746 12.681 1.00 91.00 80 VAL A O 1
ATOM 610 N N . SER A 1 81 ? -0.181 -5.485 12.307 1.00 82.94 81 SER A N 1
ATOM 611 C CA . SER A 1 81 ? -0.464 -5.958 13.675 1.00 82.94 81 SER A CA 1
ATOM 612 C C . SER A 1 81 ? -1.138 -7.319 13.699 1.00 82.94 81 SER A C 1
ATOM 614 O O . SER A 1 81 ? -2.026 -7.515 12.835 1.00 82.94 81 SER A O 1
#

pLDDT: mean 89.73, std 10.37, range [43.72, 97.75]

Sequence (81 aa):
MKDVNMFLQGPGAERRAVTVLATERVPLETLLCHAPNAGAGVLVDLHVLVDAQGNLARQIDHEGLRYRFSGSNATWVLVVS

Secondary structure (DSSP, 8-state):
-----EEEEPTTS-EEEEEEEEEEEEEGGGSSB--TTPPTT-EEEEEEEEETT--EEEE-BTTS-EEEETT----EEEEE-

Radius of gyration: 13.12 Å; Cα contacts (8 Å, |Δi|>4): 164; chains: 1; bounding box: 36×33×31 Å

Mean predicted aligned error: 4.75 Å

Foldseek 3Di:
DDDKWKWWQFPVRDIFTKDFPDKDKDFQVQAPAHDPPDDGPDIAIWTWIATPVRWIWTDRYRVRFWIDTPPDPTIIGMDID

Nearest PDB structures (foldseek):
  2ola-assembly1_A  TM=4.296E-01  e=7.293E+00  Staphylococcus aureus subsp. aureus COL

Solvent-accessible surface area (backbone atoms only — not comparable to full-atom values): 4798 Å² total; per-residue (Å²): 132,83,84,77,44,39,27,39,35,38,86,86,70,47,74,41,59,41,45,84,73,46,76,46,79,40,53,44,87,77,36,86,46,58,70,91,80,61,65,90,84,43,71,42,80,38,52,30,31,31,33,93,86,67,53,47,27,40,50,37,35,83,85,70,44,37,27,29,43,75,99,48,90,60,66,24,37,61,46,77,92